Protein AF-A0A8S0ULE7-F1 (afdb_monomer_lite)

Sequence (87 aa):
MLDLCLTIPSGRIAFNAVHRRQAKVSTDDPVSVNRFSPPENFNLALLTLELEFVKKGKDEQVDAVLLSQQIRKKFSNQVSAASLSLS

Radius of gyration: 16.58 Å; chains: 1; bounding box: 35×39×42 Å

Foldseek 3Di:
DDDDPPDADPPDDDDDPQVCVVVVHDPPDDDDDDDDDDDPPPDDPDDDDDDDDPDDDPPDDDDPVVVVVVCCVVQPPHDDDNPRDDD

InterPro domains:
  IPR009010 Aspartate decarboxylase-like domain superfamily [SSF50692] (7-40)

Structure (mmCIF, N/CA/C/O backbone):
data_AF-A0A8S0ULE7-F1
#
_entry.id   AF-A0A8S0ULE7-F1
#
loop_
_atom_site.group_PDB
_atom_site.id
_atom_site.type_symbol
_atom_site.label_atom_id
_atom_site.label_alt_id
_atom_site.label_comp_id
_atom_site.label_asym_id
_atom_site.label_entity_id
_atom_site.label_seq_id
_atom_site.pdbx_PDB_ins_code
_atom_site.Cartn_x
_atom_site.Cartn_y
_atom_site.Cartn_z
_atom_site.occupancy
_atom_site.B_iso_or_equiv
_atom_site.auth_seq_id
_atom_site.auth_comp_id
_atom_site.auth_asym_id
_atom_site.auth_atom_id
_atom_site.pdbx_PDB_model_num
ATOM 1 N N . MET A 1 1 ? 2.134 26.923 2.627 1.00 37.31 1 MET A N 1
ATOM 2 C CA . MET A 1 1 ? 1.808 27.324 1.249 1.00 37.31 1 MET A CA 1
ATOM 3 C C . MET A 1 1 ? 2.936 26.800 0.375 1.00 37.31 1 MET A C 1
ATOM 5 O O . MET A 1 1 ? 3.982 27.424 0.323 1.00 37.31 1 MET A O 1
ATOM 9 N N . LEU A 1 2 ? 2.806 25.575 -0.138 1.00 36.53 2 LEU A N 1
ATOM 10 C CA . LEU A 1 2 ? 3.760 25.016 -1.098 1.00 36.53 2 LEU A CA 1
ATOM 11 C C . LEU A 1 2 ? 2.998 24.873 -2.403 1.00 36.53 2 LEU A C 1
ATOM 13 O O . LEU A 1 2 ? 2.151 23.992 -2.540 1.00 36.53 2 LEU A O 1
ATOM 17 N N . ASP A 1 3 ? 3.251 25.836 -3.278 1.00 43.72 3 ASP A N 1
ATOM 18 C CA . ASP A 1 3 ? 2.764 25.850 -4.640 1.00 43.72 3 ASP A CA 1
ATOM 19 C C . ASP A 1 3 ? 3.249 24.616 -5.400 1.00 43.72 3 ASP A C 1
ATOM 21 O O . ASP A 1 3 ? 4.419 24.230 -5.366 1.00 43.72 3 ASP A O 1
ATOM 25 N N . LEU A 1 4 ? 2.275 24.012 -6.069 1.00 49.03 4 LEU A N 1
ATOM 26 C CA . LEU A 1 4 ? 2.362 23.279 -7.317 1.00 49.03 4 LEU A CA 1
ATOM 27 C C . LEU A 1 4 ? 3.713 23.382 -8.056 1.00 49.03 4 LEU A C 1
ATOM 29 O O . LEU A 1 4 ? 4.006 24.370 -8.721 1.00 49.03 4 LEU A O 1
ATOM 33 N N . CYS A 1 5 ? 4.424 22.260 -8.131 1.00 48.00 5 CYS A N 1
ATOM 34 C CA . CYS A 1 5 ? 4.997 21.828 -9.404 1.00 48.00 5 CYS A CA 1
ATOM 35 C C . CYS A 1 5 ? 4.454 20.422 -9.687 1.00 48.00 5 CYS A C 1
ATOM 37 O O . CYS A 1 5 ? 5.067 19.406 -9.374 1.00 48.00 5 CYS A O 1
ATOM 39 N N . LEU A 1 6 ? 3.216 20.390 -10.190 1.00 60.94 6 LEU A N 1
ATOM 40 C CA . LEU A 1 6 ? 2.419 19.198 -10.515 1.00 60.94 6 LEU A CA 1
ATOM 41 C C . LEU A 1 6 ? 2.900 18.455 -11.778 1.00 60.94 6 LEU A C 1
ATOM 43 O O . LEU A 1 6 ? 2.200 17.579 -12.279 1.00 60.94 6 LEU A O 1
ATOM 47 N N . THR A 1 7 ? 4.083 18.776 -12.299 1.00 79.00 7 THR A N 1
ATOM 48 C CA . THR A 1 7 ? 4.593 18.189 -13.540 1.00 79.00 7 THR A CA 1
ATOM 49 C C . THR A 1 7 ? 5.719 17.221 -13.214 1.00 79.00 7 THR A C 1
ATOM 51 O O . THR A 1 7 ? 6.869 17.622 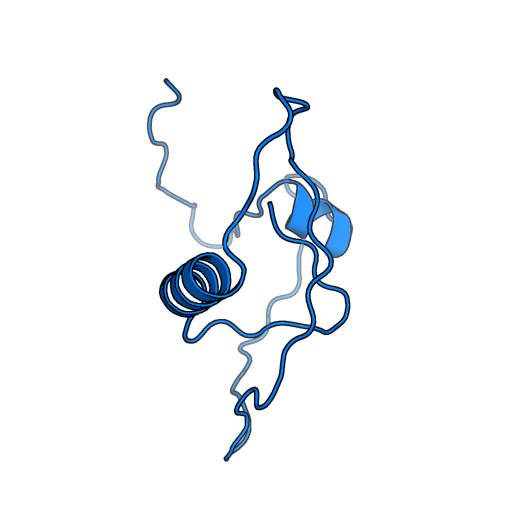-13.048 1.00 79.00 7 THR A O 1
ATOM 54 N N . ILE A 1 8 ? 5.392 15.933 -13.116 1.00 85.81 8 ILE A N 1
ATOM 55 C CA . ILE A 1 8 ? 6.401 14.873 -13.038 1.00 85.81 8 ILE A CA 1
ATOM 56 C C . ILE A 1 8 ? 6.980 14.697 -14.452 1.00 85.81 8 ILE A C 1
ATOM 58 O O . ILE A 1 8 ? 6.216 14.392 -15.371 1.00 85.81 8 ILE A O 1
ATOM 62 N N . PRO A 1 9 ? 8.295 14.901 -14.666 1.00 89.00 9 PRO A N 1
ATOM 63 C CA . PRO A 1 9 ? 8.903 14.703 -15.977 1.00 89.00 9 PRO A CA 1
ATOM 64 C C . PRO A 1 9 ? 8.708 13.269 -16.480 1.00 89.00 9 PRO A C 1
ATOM 66 O O . PRO A 1 9 ? 8.691 12.326 -15.687 1.00 89.00 9 PRO A O 1
ATOM 69 N N . SER A 1 10 ? 8.608 13.097 -17.801 1.00 90.88 10 SER A N 1
ATOM 70 C CA . SER A 1 10 ? 8.521 11.759 -18.399 1.00 90.88 10 SER A CA 1
ATOM 71 C C . SER A 1 10 ? 9.702 10.888 -17.955 1.00 90.88 10 SER A C 1
ATOM 73 O O . SER A 1 10 ? 10.835 11.363 -17.865 1.00 90.88 10 SER A O 1
ATOM 75 N N . GLY A 1 11 ? 9.426 9.623 -17.637 1.00 91.06 11 GLY A N 1
ATOM 76 C CA . GLY A 1 11 ? 10.422 8.689 -17.108 1.00 91.06 11 GLY A CA 1
ATOM 77 C C . GLY A 1 11 ? 10.770 8.882 -15.627 1.00 91.06 11 GLY A C 1
ATOM 78 O O . GLY A 1 11 ? 11.622 8.159 -15.120 1.00 91.06 11 GLY A O 1
ATOM 79 N N . ARG A 1 12 ? 10.122 9.814 -14.913 1.00 92.00 12 ARG A N 1
ATOM 80 C CA . ARG A 1 12 ? 10.261 9.963 -13.458 1.00 92.00 12 ARG A CA 1
ATOM 81 C C . ARG A 1 12 ? 9.011 9.488 -12.727 1.00 92.00 12 ARG A C 1
ATOM 83 O O . ARG A 1 12 ? 7.901 9.534 -13.249 1.00 92.00 12 ARG A O 1
ATOM 90 N N . ILE A 1 13 ? 9.203 9.067 -11.482 1.00 91.12 13 ILE A N 1
ATOM 91 C CA . ILE A 1 13 ? 8.132 8.744 -10.541 1.00 91.12 13 ILE A CA 1
ATOM 92 C C . ILE A 1 13 ? 8.355 9.537 -9.255 1.00 91.12 13 ILE A C 1
ATOM 94 O O . ILE A 1 13 ? 9.477 9.637 -8.760 1.00 91.12 13 ILE A O 1
ATOM 98 N N . ALA A 1 14 ? 7.288 10.134 -8.730 1.00 91.00 14 ALA A N 1
A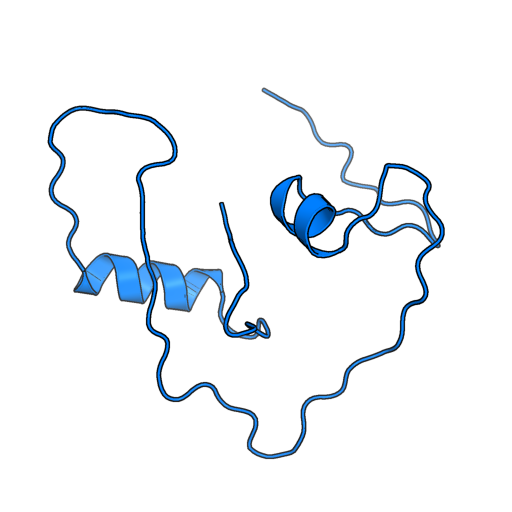TOM 99 C CA . ALA A 1 14 ? 7.337 10.859 -7.470 1.00 91.00 14 ALA A CA 1
ATOM 100 C C . ALA A 1 14 ? 6.839 9.964 -6.332 1.00 91.00 14 ALA A C 1
ATOM 102 O O . ALA A 1 14 ? 5.746 9.402 -6.401 1.00 91.00 14 ALA A O 1
ATOM 103 N N . PHE A 1 15 ? 7.623 9.883 -5.260 1.00 88.88 15 PHE A N 1
ATOM 104 C CA . PHE A 1 15 ? 7.229 9.241 -4.010 1.00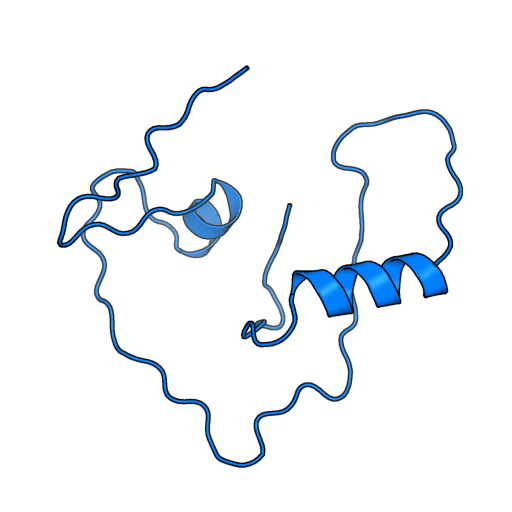 88.88 15 PHE A CA 1
ATOM 105 C C . PHE A 1 15 ? 7.069 10.287 -2.910 1.00 88.88 15 PHE A C 1
ATOM 107 O O . PHE A 1 15 ? 7.835 11.250 -2.835 1.00 88.88 15 PHE A O 1
ATOM 114 N N . ASN A 1 16 ? 6.110 10.069 -2.008 1.00 89.31 16 ASN A N 1
ATOM 115 C CA . ASN A 1 16 ? 6.131 10.758 -0.721 1.00 89.31 16 ASN A CA 1
ATOM 116 C C . ASN A 1 16 ? 7.274 10.194 0.154 1.00 89.31 16 ASN A C 1
ATOM 118 O O . ASN A 1 16 ? 7.892 9.173 -0.165 1.00 89.31 16 ASN A O 1
ATOM 122 N N . ALA A 1 17 ? 7.559 10.851 1.280 1.00 87.06 17 ALA A N 1
ATOM 123 C CA . ALA A 1 17 ? 8.665 10.455 2.153 1.00 87.06 17 ALA A CA 1
ATOM 124 C C . ALA A 1 17 ? 8.526 9.024 2.708 1.00 87.06 17 ALA A C 1
ATOM 126 O O . ALA A 1 17 ? 9.538 8.348 2.894 1.00 87.06 17 ALA A O 1
ATOM 127 N N . VAL A 1 18 ? 7.296 8.561 2.956 1.00 88.56 18 VAL A N 1
ATOM 128 C CA . VAL A 1 18 ? 7.019 7.232 3.520 1.00 88.56 18 VAL A CA 1
ATOM 129 C C . VAL A 1 18 ? 7.257 6.137 2.481 1.00 88.56 18 VAL A C 1
ATOM 131 O O . VAL A 1 18 ? 8.050 5.228 2.717 1.00 88.56 18 VAL A O 1
ATOM 134 N N . HIS A 1 19 ? 6.675 6.272 1.289 1.00 89.12 19 HIS A N 1
ATOM 135 C CA . HIS A 1 19 ? 6.877 5.340 0.180 1.00 89.12 19 HIS A CA 1
ATOM 136 C C . HIS A 1 19 ? 8.346 5.272 -0.237 1.00 89.12 19 HIS A C 1
ATOM 138 O O . HIS A 1 19 ? 8.856 4.188 -0.499 1.00 89.12 19 HIS A O 1
ATOM 144 N N . ARG A 1 20 ? 9.054 6.408 -0.227 1.00 91.94 20 ARG A N 1
ATOM 145 C CA . ARG A 1 20 ? 10.487 6.458 -0.526 1.00 91.94 20 ARG A CA 1
ATOM 146 C C . ARG A 1 20 ? 11.313 5.611 0.450 1.00 91.94 20 ARG A C 1
ATOM 148 O O . ARG A 1 20 ? 12.182 4.856 0.022 1.00 91.94 20 ARG A O 1
ATOM 155 N N . ARG A 1 21 ? 11.016 5.695 1.754 1.00 89.69 21 ARG A N 1
ATOM 156 C CA . ARG A 1 21 ? 11.670 4.867 2.784 1.00 89.69 21 ARG A CA 1
ATOM 157 C C . ARG A 1 21 ? 11.366 3.384 2.591 1.00 89.69 21 ARG A C 1
ATOM 159 O O . ARG A 1 21 ? 12.277 2.571 2.684 1.00 89.69 21 ARG A O 1
ATOM 166 N N . GLN A 1 22 ? 10.114 3.042 2.293 1.00 88.50 22 GLN A N 1
ATOM 167 C CA . GLN A 1 22 ? 9.699 1.653 2.101 1.00 88.50 22 GLN A CA 1
ATOM 168 C C . GLN A 1 22 ? 10.308 1.026 0.840 1.00 88.50 22 GLN A C 1
ATOM 170 O O . GLN A 1 22 ? 10.761 -0.115 0.883 1.00 88.50 22 GLN A O 1
ATOM 175 N N . ALA A 1 23 ? 10.376 1.781 -0.257 1.00 89.38 23 ALA A N 1
ATOM 176 C CA . ALA A 1 23 ? 11.042 1.364 -1.488 1.00 89.38 23 ALA A CA 1
ATOM 177 C C . ALA A 1 23 ? 12.578 1.381 -1.377 1.00 89.38 23 ALA A C 1
ATOM 179 O O . ALA A 1 23 ? 13.245 0.807 -2.231 1.00 89.38 23 ALA A O 1
ATOM 180 N N . LYS A 1 24 ? 13.130 2.006 -0.324 1.00 92.44 24 LYS A N 1
ATOM 181 C CA . LYS A 1 24 ? 14.572 2.187 -0.087 1.00 92.44 24 LYS A CA 1
ATOM 182 C C . LYS A 1 24 ? 15.280 2.896 -1.247 1.00 92.44 24 LYS A C 1
ATOM 184 O O . LYS A 1 24 ? 16.365 2.492 -1.648 1.00 92.44 24 LYS A O 1
ATOM 189 N N . VAL A 1 25 ? 14.658 3.954 -1.760 1.00 93.00 25 VAL A N 1
ATOM 190 C CA . VAL A 1 25 ? 15.195 4.767 -2.861 1.00 93.00 25 VAL A CA 1
ATOM 191 C C . VAL A 1 25 ? 15.477 6.190 -2.392 1.00 93.00 25 VAL A C 1
ATOM 193 O O . VAL A 1 25 ? 14.829 6.696 -1.479 1.00 93.00 25 VAL A O 1
ATOM 196 N N . SER A 1 26 ? 16.437 6.853 -3.011 1.00 93.12 26 SER A N 1
ATOM 197 C CA . SER A 1 26 ? 16.741 8.274 -2.861 1.00 93.12 26 SER A CA 1
ATOM 198 C C . SER A 1 26 ? 16.260 9.054 -4.084 1.00 93.12 26 SER A C 1
ATOM 200 O O . SER A 1 26 ? 15.719 8.494 -5.039 1.00 93.12 26 SER A O 1
ATOM 202 N N . THR A 1 27 ? 16.373 10.380 -4.037 1.00 91.69 27 THR A N 1
ATOM 203 C CA . THR A 1 27 ? 16.080 11.207 -5.214 1.00 91.69 27 THR A CA 1
ATOM 204 C C . THR A 1 27 ? 17.047 10.844 -6.342 1.00 91.69 27 THR A C 1
ATOM 206 O O . THR A 1 27 ? 18.238 10.713 -6.091 1.00 91.69 27 THR A O 1
ATOM 209 N N . ASP A 1 28 ? 16.516 10.708 -7.560 1.00 90.75 28 ASP A N 1
ATOM 210 C CA . ASP A 1 28 ? 17.246 10.336 -8.783 1.00 90.75 28 ASP A CA 1
ATOM 211 C C . ASP A 1 28 ? 17.827 8.905 -8.815 1.00 90.75 28 ASP A C 1
ATOM 213 O O . ASP A 1 28 ? 18.503 8.547 -9.781 1.00 90.75 28 ASP A O 1
ATOM 217 N N . ASP A 1 29 ? 17.495 8.050 -7.840 1.00 94.44 29 ASP A N 1
ATOM 218 C CA . ASP A 1 29 ? 17.819 6.623 -7.922 1.00 94.44 29 ASP A CA 1
ATOM 219 C C . ASP A 1 29 ? 17.071 5.958 -9.096 1.00 94.44 29 ASP A C 1
ATOM 221 O O . ASP A 1 29 ? 15.871 6.200 -9.290 1.00 94.44 29 ASP A O 1
ATOM 225 N N . PRO A 1 30 ? 17.733 5.078 -9.870 1.00 93.38 30 PRO A N 1
ATOM 226 C CA . PRO A 1 30 ? 17.062 4.305 -10.903 1.00 93.38 30 PRO A CA 1
ATOM 227 C C . PRO A 1 30 ? 16.141 3.256 -10.270 1.00 93.38 30 PRO A C 1
ATOM 229 O O . PRO A 1 30 ? 16.546 2.491 -9.395 1.00 93.38 30 PRO A O 1
ATOM 232 N N . VAL A 1 31 ? 14.901 3.175 -10.756 1.00 92.12 31 VAL A N 1
ATOM 233 C CA . VAL A 1 31 ? 13.901 2.205 -10.289 1.00 92.12 31 VAL A CA 1
ATOM 234 C C . VAL A 1 31 ? 13.349 1.429 -11.479 1.00 92.12 31 VAL A C 1
ATOM 236 O O . VAL A 1 31 ? 12.935 2.019 -12.475 1.00 92.12 31 VAL A O 1
ATOM 239 N N . SER A 1 32 ? 13.317 0.099 -11.376 1.00 93.69 32 SER A N 1
ATOM 240 C CA . SER A 1 32 ? 12.633 -0.746 -12.359 1.00 93.69 32 SER A CA 1
ATOM 241 C C . SER A 1 32 ? 11.128 -0.736 -12.093 1.00 93.69 32 SER A C 1
ATOM 243 O O . SER A 1 32 ? 10.690 -0.981 -10.968 1.00 93.69 32 SER A O 1
ATOM 245 N N . VAL A 1 33 ? 10.333 -0.454 -13.124 1.00 92.50 33 VAL A N 1
ATOM 246 C CA . VAL A 1 33 ? 8.872 -0.369 -13.028 1.00 92.50 33 VAL A CA 1
ATOM 247 C C . VAL A 1 33 ? 8.249 -1.379 -13.978 1.00 92.50 33 VAL A C 1
ATOM 249 O O . VAL A 1 33 ? 8.598 -1.432 -15.153 1.00 92.50 33 VAL A O 1
ATOM 252 N N . ASN A 1 34 ? 7.282 -2.142 -13.470 1.00 94.19 34 ASN A N 1
ATOM 253 C CA . ASN A 1 34 ? 6.463 -3.053 -14.260 1.00 94.19 34 ASN A CA 1
ATOM 254 C C . ASN A 1 34 ? 4.986 -2.775 -13.996 1.00 94.19 34 ASN A C 1
ATOM 256 O O . ASN A 1 34 ? 4.589 -2.472 -12.868 1.00 94.19 34 ASN A O 1
ATOM 260 N N . ARG A 1 35 ? 4.156 -2.896 -15.036 1.00 94.69 35 ARG A N 1
ATOM 261 C CA . ARG A 1 35 ? 2.707 -2.765 -14.883 1.00 94.69 35 ARG A CA 1
ATOM 262 C C . ARG A 1 35 ? 2.179 -3.933 -14.056 1.00 94.69 35 ARG A C 1
ATOM 264 O O . ARG A 1 35 ? 2.282 -5.083 -14.470 1.00 94.69 35 ARG A O 1
ATOM 271 N N . PHE A 1 36 ? 1.551 -3.622 -12.930 1.00 92.50 36 PHE A N 1
ATOM 272 C CA . PHE A 1 36 ? 0.774 -4.592 -12.170 1.00 92.50 36 PHE A CA 1
ATOM 273 C C . PHE A 1 36 ? -0.659 -4.656 -12.711 1.00 92.50 36 PHE A C 1
ATOM 275 O O . PHE A 1 36 ? -1.295 -3.620 -12.906 1.00 92.50 36 PHE A O 1
ATOM 282 N N . SER A 1 37 ? -1.158 -5.869 -12.954 1.00 93.31 37 SER A N 1
ATOM 283 C CA . SER A 1 37 ? -2.566 -6.124 -13.274 1.00 93.31 37 SER A CA 1
ATOM 284 C C . SER A 1 37 ? -3.123 -7.050 -12.193 1.00 93.31 37 SER A C 1
ATOM 286 O O . SER A 1 37 ? -2.628 -8.174 -12.082 1.00 93.31 37 SER A O 1
ATOM 288 N N . PRO A 1 38 ? -4.076 -6.592 -11.362 1.00 90.44 38 PRO A N 1
ATOM 289 C CA . PRO A 1 38 ? -4.607 -7.419 -10.290 1.00 90.44 38 PRO A CA 1
ATOM 290 C C . PRO A 1 38 ? -5.304 -8.663 -10.869 1.00 90.44 38 PRO A C 1
ATOM 292 O O . PRO A 1 38 ? -5.985 -8.547 -11.892 1.00 90.44 38 PRO A O 1
ATOM 295 N N . PRO A 1 39 ? -5.150 -9.841 -10.237 1.00 93.44 39 PRO A N 1
ATOM 296 C CA . PRO A 1 39 ? -5.897 -11.036 -10.610 1.00 93.44 39 PRO A CA 1
ATOM 297 C C . PRO A 1 39 ? -7.412 -10.850 -10.485 1.00 93.44 39 PRO A C 1
ATOM 299 O O . PRO A 1 39 ? -7.904 -9.929 -9.827 1.00 93.44 39 PRO A O 1
ATOM 302 N N . GLU A 1 40 ? -8.163 -11.776 -11.074 1.00 93.88 40 GLU A N 1
ATOM 303 C CA . GLU A 1 40 ? -9.612 -11.826 -10.904 1.00 93.88 40 GLU A CA 1
ATOM 304 C C . GLU A 1 40 ? -9.972 -12.014 -9.417 1.00 93.88 40 GLU A C 1
ATOM 306 O O . GLU A 1 40 ? -9.308 -12.756 -8.693 1.00 93.88 40 GLU A O 1
ATOM 311 N N . ASN A 1 41 ? -11.012 -11.318 -8.946 1.00 89.25 41 ASN A N 1
ATOM 312 C CA . ASN A 1 41 ? -11.455 -11.322 -7.543 1.00 89.25 41 ASN A CA 1
ATOM 313 C C . ASN A 1 41 ? -10.416 -10.836 -6.507 1.00 89.25 41 ASN A C 1
ATOM 315 O O . ASN A 1 41 ? -10.520 -11.172 -5.327 1.00 89.25 41 ASN A O 1
ATOM 319 N N . PHE A 1 42 ? -9.452 -9.997 -6.902 1.00 89.62 42 PHE A N 1
ATOM 320 C CA . PHE A 1 42 ? -8.470 -9.383 -5.996 1.00 89.62 42 PHE A CA 1
ATOM 321 C C . PHE A 1 42 ? -9.065 -8.226 -5.164 1.00 89.62 42 PHE A C 1
ATOM 323 O O . PHE A 1 42 ? -8.659 -7.070 -5.275 1.00 89.62 42 PHE A O 1
ATOM 330 N N . ASN A 1 43 ? -10.068 -8.532 -4.340 1.00 89.06 43 ASN A N 1
ATOM 331 C CA . ASN A 1 43 ? -10.745 -7.567 -3.475 1.00 89.06 43 ASN A CA 1
ATOM 332 C C . ASN A 1 43 ? -10.269 -7.686 -2.024 1.00 89.06 43 ASN A C 1
ATOM 334 O O . ASN A 1 43 ? -10.094 -8.782 -1.491 1.00 89.06 43 ASN A O 1
ATOM 338 N N . LEU A 1 44 ? -10.119 -6.543 -1.355 1.00 88.12 44 LEU A N 1
ATOM 339 C CA . LEU A 1 44 ? -9.771 -6.490 0.060 1.00 88.12 44 LEU A CA 1
ATOM 340 C C . LEU A 1 44 ? -11.027 -6.706 0.916 1.00 88.12 44 LEU A C 1
ATOM 342 O O . LEU A 1 44 ? -11.908 -5.848 0.956 1.00 88.12 44 LEU A O 1
ATOM 346 N N . ALA A 1 45 ? -11.109 -7.846 1.604 1.00 90.25 45 ALA A N 1
ATOM 347 C CA . ALA A 1 45 ? -12.250 -8.171 2.465 1.00 90.25 45 ALA A CA 1
ATOM 348 C C . ALA A 1 45 ? -12.185 -7.459 3.828 1.00 90.25 45 ALA A C 1
ATOM 350 O O . ALA A 1 45 ? -13.185 -6.924 4.307 1.00 90.25 45 ALA A O 1
ATOM 351 N N . LEU A 1 46 ? -11.001 -7.435 4.444 1.00 89.75 46 LEU A N 1
ATOM 352 C CA . LEU A 1 46 ? -10.754 -6.829 5.747 1.00 89.75 46 LEU A CA 1
ATOM 353 C C . LEU A 1 46 ? -9.362 -6.198 5.764 1.00 89.75 46 LEU A C 1
ATOM 355 O O . LEU A 1 46 ? -8.409 -6.770 5.239 1.00 89.75 46 LEU A O 1
ATOM 359 N N . LEU A 1 47 ? -9.259 -5.031 6.393 1.00 88.56 47 LEU A N 1
ATOM 360 C CA . LEU A 1 47 ? -8.004 -4.334 6.632 1.00 88.56 47 LEU A CA 1
ATOM 361 C C . LEU A 1 47 ? -7.965 -3.887 8.088 1.00 88.56 47 LEU A C 1
ATOM 363 O O . LEU A 1 47 ? -8.840 -3.140 8.526 1.00 88.56 47 LEU A O 1
ATOM 367 N N . THR A 1 48 ? -6.943 -4.331 8.810 1.00 90.31 48 THR A N 1
ATOM 368 C CA . THR A 1 48 ? -6.635 -3.849 10.157 1.00 90.31 48 THR A CA 1
ATOM 369 C C . THR A 1 48 ? -5.577 -2.762 10.045 1.00 90.31 48 THR A C 1
ATOM 371 O O . THR A 1 48 ? -4.602 -2.931 9.316 1.00 90.31 48 THR A O 1
ATOM 374 N N . LEU A 1 49 ? -5.780 -1.646 10.742 1.00 89.50 49 LEU A N 1
ATOM 375 C CA . LEU A 1 49 ? -4.893 -0.488 10.697 1.00 89.50 49 LEU A CA 1
ATOM 376 C C . LEU A 1 49 ? -4.434 -0.126 12.103 1.00 89.50 49 LEU A C 1
ATOM 378 O O . LEU A 1 49 ? -5.252 -0.008 13.014 1.00 89.50 49 LEU A O 1
ATOM 382 N N . GLU A 1 50 ? -3.135 0.104 12.241 1.00 89.75 50 GLU A N 1
ATOM 383 C CA . GLU A 1 50 ? -2.549 0.763 13.402 1.00 89.75 50 GLU A CA 1
ATOM 384 C C . GLU A 1 50 ? -2.464 2.261 13.103 1.00 89.75 50 GLU A C 1
ATOM 386 O O . GLU A 1 50 ? -1.974 2.665 12.046 1.00 89.75 50 GLU A O 1
ATOM 391 N N . LEU A 1 51 ? -3.001 3.087 14.001 1.00 88.00 51 LEU A N 1
ATOM 392 C CA . LEU A 1 51 ? -3.161 4.521 13.779 1.00 88.00 51 LEU A CA 1
ATOM 393 C C . LEU A 1 51 ? -2.492 5.309 14.899 1.00 88.00 51 LEU A C 1
ATOM 395 O O . LEU A 1 51 ? -2.707 5.035 16.077 1.00 88.00 51 LEU A O 1
ATOM 399 N N . GLU A 1 52 ? -1.737 6.333 14.515 1.00 87.69 52 GLU A N 1
ATOM 400 C CA . GLU A 1 52 ? -1.126 7.293 15.427 1.00 87.69 52 GLU A CA 1
ATOM 401 C C . GLU A 1 52 ? -1.322 8.713 14.882 1.00 87.69 52 GLU A C 1
ATOM 403 O O . GLU A 1 52 ? -1.296 8.949 13.670 1.00 87.69 52 GLU A O 1
ATOM 408 N N . PHE A 1 53 ? -1.512 9.683 15.777 1.00 86.12 53 PHE A N 1
ATOM 409 C CA . PHE A 1 53 ? -1.542 11.085 15.385 1.00 86.12 53 PHE A CA 1
ATOM 410 C C . PHE A 1 53 ? -0.153 11.542 14.931 1.00 86.12 53 PHE A C 1
ATOM 412 O O . PHE A 1 53 ? 0.799 11.563 15.706 1.00 86.12 53 PHE A O 1
ATOM 419 N N . VAL A 1 54 ? -0.055 12.016 13.686 1.00 83.00 54 VAL A N 1
ATOM 420 C CA . VAL A 1 54 ? 1.200 12.535 13.104 1.00 83.00 54 VAL A CA 1
ATOM 421 C C . VAL A 1 54 ? 1.770 13.716 13.906 1.00 83.00 54 VAL A C 1
ATOM 423 O O . VAL A 1 54 ? 2.975 13.967 13.896 1.00 83.00 54 VAL A O 1
ATOM 426 N N . LYS A 1 55 ? 0.913 14.461 14.610 1.00 82.94 55 LYS A N 1
ATOM 427 C CA . LYS A 1 55 ? 1.307 15.523 15.537 1.00 82.94 55 LYS A CA 1
ATOM 428 C C . LYS A 1 55 ? 0.589 15.319 16.859 1.00 82.94 55 LYS A C 1
ATOM 430 O O . LYS A 1 55 ? -0.619 15.115 16.872 1.00 82.94 55 LYS A O 1
ATOM 435 N N . LYS A 1 56 ? 1.328 15.440 17.960 1.00 76.56 56 LYS A N 1
ATOM 436 C CA . LYS A 1 56 ? 0.745 15.410 19.303 1.00 76.56 56 LYS A CA 1
ATOM 437 C C . LYS A 1 56 ? -0.158 16.632 19.490 1.00 76.56 56 LYS A C 1
ATOM 439 O O . LYS A 1 56 ? 0.301 17.764 19.330 1.00 76.56 56 LYS A O 1
ATOM 444 N N . GLY A 1 57 ? -1.430 16.377 19.775 1.00 74.19 57 GLY A N 1
ATOM 445 C CA . GLY A 1 57 ? -2.461 17.376 20.038 1.00 74.19 57 GLY A CA 1
ATOM 446 C C . GLY A 1 57 ? -3.012 17.256 21.457 1.00 74.19 57 GLY A C 1
ATOM 447 O O . GLY A 1 57 ? -2.384 16.650 22.324 1.00 74.19 57 GLY A O 1
ATOM 448 N N . LYS A 1 58 ? -4.187 17.851 21.687 1.00 80.56 58 LYS A N 1
ATOM 449 C CA . LYS A 1 58 ? -4.981 17.579 22.894 1.00 80.56 58 LYS A CA 1
ATOM 450 C C . LYS A 1 58 ? -5.545 16.156 22.830 1.00 80.56 58 LYS A C 1
ATOM 452 O O . LYS A 1 58 ? -5.512 15.530 21.774 1.00 80.56 58 LYS A O 1
ATOM 457 N N . ASP A 1 59 ? -6.092 15.679 23.944 1.00 78.88 59 ASP A N 1
ATOM 458 C CA . ASP A 1 59 ? -6.830 14.417 23.980 1.00 78.88 59 ASP A CA 1
ATOM 459 C C . ASP A 1 59 ? -8.081 14.527 23.096 1.00 78.88 59 ASP A C 1
ATOM 461 O O . ASP A 1 59 ? -9.092 15.124 23.469 1.00 78.88 59 ASP A O 1
ATOM 465 N N . GLU A 1 60 ? -7.976 13.993 21.882 1.00 81.44 60 GLU A N 1
ATOM 466 C CA . GLU A 1 60 ? -9.044 13.948 20.890 1.00 81.44 60 GLU A CA 1
ATOM 467 C C . GLU A 1 60 ? -9.609 12.529 20.817 1.00 81.44 60 GLU A C 1
ATOM 469 O O . GLU A 1 60 ? -8.872 11.544 20.741 1.00 81.44 60 GLU A O 1
ATOM 474 N N . GLN A 1 61 ? -10.937 12.418 20.823 1.00 85.88 61 GLN A N 1
ATOM 475 C CA . GLN A 1 61 ? -11.618 11.158 20.547 1.00 85.88 61 GLN A CA 1
ATOM 476 C C . GLN A 1 61 ? -11.915 11.063 19.056 1.00 85.88 61 GLN A C 1
ATOM 478 O O . GLN A 1 61 ? -12.416 12.010 18.449 1.00 85.88 61 GLN A O 1
ATOM 483 N N . VAL A 1 62 ? -11.630 9.901 18.477 1.00 87.88 62 VAL A N 1
ATOM 484 C CA . VAL A 1 62 ? -11.875 9.631 17.062 1.00 87.88 62 VAL A CA 1
ATOM 485 C C . VAL A 1 62 ? -12.938 8.553 16.938 1.00 87.88 62 VAL A C 1
ATOM 487 O O . VAL A 1 62 ? -12.795 7.458 17.479 1.00 87.88 62 VAL A O 1
ATOM 490 N N . ASP A 1 63 ? -14.002 8.858 16.202 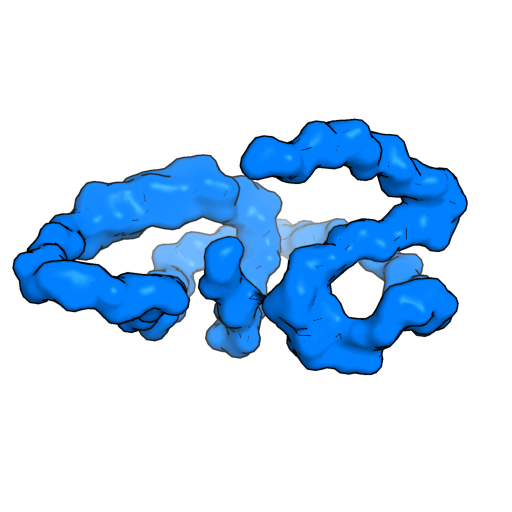1.00 93.19 63 ASP A N 1
ATOM 491 C CA . ASP A 1 63 ? -15.027 7.880 15.851 1.00 93.19 63 ASP A CA 1
ATOM 492 C C . ASP A 1 63 ? -14.469 6.909 14.800 1.00 93.19 63 ASP A C 1
ATOM 494 O O . ASP A 1 63 ? -14.202 7.279 13.651 1.00 93.19 63 ASP A O 1
ATOM 498 N N . ALA A 1 64 ? -14.295 5.649 15.199 1.00 92.00 64 ALA A N 1
ATOM 499 C CA . ALA A 1 64 ? -13.749 4.603 14.343 1.00 92.00 64 ALA A CA 1
ATOM 500 C C . ALA A 1 64 ? -14.623 4.321 13.107 1.00 92.00 64 ALA A C 1
ATOM 502 O O . ALA A 1 64 ? -14.093 3.999 12.040 1.00 92.00 64 ALA A O 1
ATOM 503 N N . VAL A 1 65 ? -15.949 4.465 13.211 1.00 95.00 65 VAL A N 1
ATOM 504 C CA . VAL A 1 65 ? -16.871 4.240 12.092 1.00 95.00 65 VAL A CA 1
ATOM 505 C C . VAL A 1 65 ? -16.692 5.344 11.060 1.00 95.00 65 VAL A C 1
ATOM 507 O O . VAL A 1 65 ? -16.448 5.041 9.888 1.00 95.00 65 VAL A O 1
ATOM 510 N N . LEU A 1 66 ? -16.727 6.609 11.484 1.00 95.69 66 LEU A N 1
ATOM 511 C CA . LEU A 1 66 ? -16.517 7.745 10.581 1.00 95.69 66 LEU A CA 1
ATOM 512 C C . LEU A 1 66 ? -15.121 7.717 9.953 1.00 95.69 66 LEU A C 1
ATOM 514 O O . LEU A 1 66 ? -14.979 7.931 8.746 1.00 95.69 66 LEU A O 1
ATOM 518 N N . LEU A 1 67 ? -14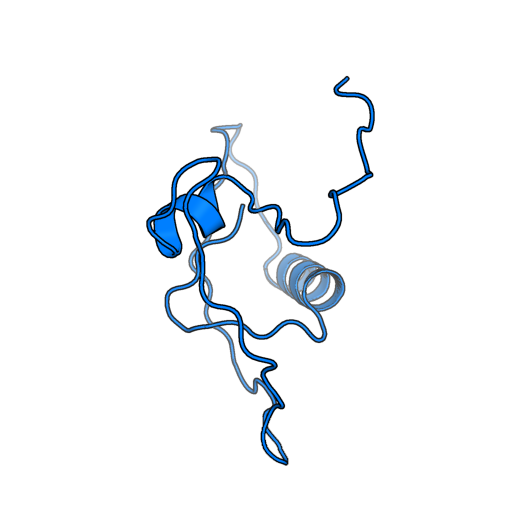.095 7.379 10.734 1.00 93.38 67 LEU A N 1
ATOM 519 C CA . LEU A 1 67 ? -12.737 7.246 10.222 1.00 93.38 67 LEU A CA 1
ATOM 520 C C . LEU A 1 67 ? -12.634 6.132 9.171 1.00 93.38 67 LEU A C 1
ATOM 522 O O . LEU A 1 67 ? -12.054 6.342 8.105 1.00 93.38 67 LEU A O 1
ATOM 526 N N . SER A 1 68 ? -13.250 4.971 9.416 1.00 93.12 68 SER A N 1
ATOM 527 C CA . SER A 1 68 ? -13.250 3.864 8.451 1.00 93.12 68 SER A CA 1
ATOM 528 C C . SER A 1 68 ? -13.907 4.255 7.121 1.00 93.12 68 SER A C 1
ATOM 530 O O . SER A 1 68 ? -13.416 3.885 6.052 1.00 93.12 68 SER A O 1
ATOM 532 N N . GLN A 1 69 ? -14.974 5.060 7.160 1.00 95.12 69 GLN A N 1
ATOM 533 C CA . GLN A 1 69 ? -15.645 5.574 5.966 1.00 95.12 69 GLN A CA 1
ATOM 534 C C . GLN A 1 69 ? -14.748 6.549 5.195 1.00 95.12 69 GLN A C 1
ATOM 536 O O . GLN A 1 69 ? -14.658 6.466 3.968 1.00 95.12 69 GLN A O 1
ATOM 541 N N . GLN A 1 70 ? -14.042 7.439 5.898 1.00 93.88 70 GLN A N 1
ATOM 542 C CA . GLN A 1 70 ? -13.095 8.368 5.279 1.00 93.88 70 GLN A CA 1
ATOM 543 C C . GLN A 1 70 ? -11.911 7.641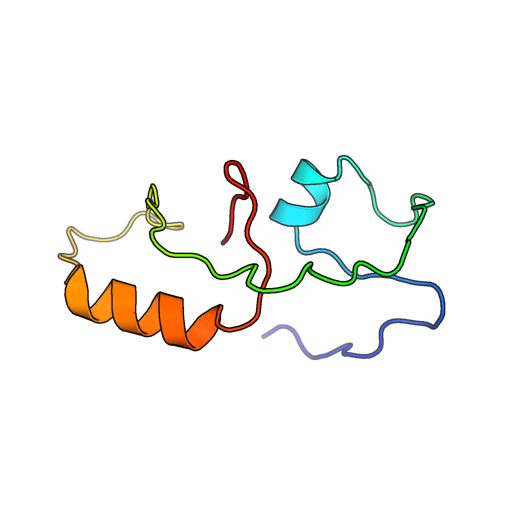 4.633 1.00 93.88 70 GLN A C 1
ATOM 545 O O . GLN A 1 70 ? -11.550 7.960 3.499 1.00 93.88 70 GLN A O 1
ATOM 550 N N . ILE A 1 71 ? -11.346 6.634 5.306 1.00 92.06 71 ILE A N 1
ATOM 551 C CA . ILE A 1 71 ? -10.252 5.812 4.772 1.00 92.06 71 ILE A CA 1
ATOM 552 C C . ILE A 1 71 ? -10.711 5.080 3.509 1.00 92.06 71 ILE A C 1
ATOM 554 O O . ILE A 1 71 ? -10.052 5.179 2.474 1.00 92.06 71 ILE A O 1
ATOM 558 N N . ARG A 1 72 ? -11.879 4.423 3.549 1.00 92.12 72 ARG A N 1
ATOM 559 C CA . ARG A 1 72 ? -12.461 3.757 2.371 1.00 92.12 72 ARG A CA 1
ATOM 560 C C . ARG A 1 72 ? -12.652 4.728 1.212 1.00 92.12 72 ARG A C 1
ATOM 562 O O . ARG A 1 72 ? -12.283 4.403 0.091 1.00 92.12 72 ARG A O 1
ATOM 569 N N . LYS A 1 73 ? -13.185 5.925 1.471 1.00 93.00 73 LYS A N 1
ATOM 570 C CA . LYS A 1 73 ? -13.389 6.951 0.438 1.00 93.00 73 LYS A CA 1
ATOM 571 C C . LYS A 1 73 ? -12.069 7.435 -0.167 1.00 93.00 73 LYS A C 1
ATOM 573 O O . LYS A 1 73 ? -12.002 7.643 -1.373 1.00 93.00 73 LYS A O 1
ATOM 578 N N . LYS A 1 74 ? -11.032 7.626 0.653 1.00 90.44 74 LYS A N 1
ATOM 579 C CA . LYS A 1 74 ? -9.737 8.178 0.224 1.00 90.44 74 LYS A CA 1
ATOM 580 C C . LYS A 1 74 ? -8.866 7.166 -0.524 1.00 90.44 74 LYS A C 1
ATOM 582 O O . LYS A 1 74 ? -8.176 7.552 -1.462 1.00 90.44 74 LYS A O 1
ATOM 587 N N . PHE A 1 75 ? -8.894 5.900 -0.115 1.00 88.62 75 PHE A N 1
ATOM 588 C CA . PHE A 1 75 ? -7.990 4.858 -0.619 1.00 88.62 75 PHE A CA 1
ATOM 589 C C . PHE A 1 75 ? -8.696 3.775 -1.446 1.00 88.62 75 PHE A C 1
ATOM 591 O O . PHE A 1 75 ? -8.101 2.744 -1.752 1.00 88.62 75 PHE A O 1
ATOM 598 N N . SER A 1 76 ? -9.954 4.000 -1.838 1.00 87.19 76 SER A N 1
ATOM 599 C CA . SER A 1 76 ? -10.659 3.103 -2.758 1.00 87.19 76 SER A CA 1
ATOM 600 C C . SER A 1 76 ? -9.857 2.905 -4.048 1.00 87.19 76 SER A C 1
ATOM 602 O O . SER A 1 76 ? -9.252 3.846 -4.564 1.00 87.19 76 SER A O 1
ATOM 604 N N . ASN A 1 77 ? -9.863 1.675 -4.565 1.00 86.06 77 ASN A N 1
ATOM 605 C CA . ASN A 1 77 ? -9.149 1.257 -5.777 1.00 86.06 77 ASN A CA 1
ATOM 606 C C . ASN A 1 77 ? -7.615 1.376 -5.713 1.00 86.06 77 ASN A C 1
ATOM 608 O O . ASN A 1 77 ? -6.951 1.214 -6.736 1.00 86.06 77 ASN A O 1
ATOM 612 N N . GLN A 1 78 ? -7.037 1.624 -4.534 1.00 88.56 78 GLN A N 1
ATOM 613 C CA . GLN A 1 78 ? -5.603 1.462 -4.317 1.00 88.56 78 GLN A CA 1
ATOM 614 C C . GLN A 1 78 ? -5.295 0.046 -3.835 1.00 88.56 78 GLN A C 1
ATOM 616 O O . GLN A 1 78 ? -6.058 -0.560 -3.085 1.00 88.56 78 GLN A O 1
ATOM 621 N N . VAL A 1 79 ? -4.143 -0.475 -4.253 1.00 87.56 79 VAL A N 1
ATOM 622 C CA . VAL A 1 79 ? -3.611 -1.735 -3.732 1.00 87.56 79 VAL A CA 1
ATOM 623 C C . VAL A 1 79 ? -2.855 -1.433 -2.442 1.00 87.56 79 VAL A C 1
ATOM 625 O O . VAL A 1 79 ? -1.921 -0.633 -2.443 1.00 87.56 79 VAL A O 1
ATOM 628 N N . SER A 1 80 ? -3.244 -2.082 -1.346 1.00 83.94 80 SER A N 1
ATOM 629 C CA . SER A 1 80 ? -2.532 -2.009 -0.067 1.00 83.94 80 SER A CA 1
ATOM 630 C C . SER A 1 80 ? -1.788 -3.313 0.204 1.00 83.94 80 SER A C 1
ATOM 632 O O . SER A 1 80 ? -2.315 -4.399 -0.028 1.00 83.94 80 SER A O 1
ATOM 634 N N . ALA A 1 81 ? -0.564 -3.199 0.714 1.00 80.56 81 ALA A N 1
ATOM 635 C CA . ALA A 1 81 ? 0.219 -4.326 1.210 1.00 80.56 81 ALA A CA 1
ATOM 636 C C . ALA A 1 81 ? 0.161 -4.363 2.742 1.00 80.56 81 ALA A C 1
ATOM 638 O O . ALA A 1 81 ? 0.041 -3.317 3.378 1.00 80.56 81 ALA A O 1
ATOM 639 N N . ALA A 1 82 ? 0.295 -5.552 3.333 1.00 76.06 82 ALA A N 1
ATOM 640 C CA . ALA A 1 82 ? 0.123 -5.768 4.774 1.00 76.06 82 ALA A CA 1
ATOM 641 C C . ALA A 1 82 ? 1.039 -4.910 5.672 1.00 76.06 82 ALA A C 1
ATOM 643 O O . ALA A 1 82 ? 0.690 -4.643 6.813 1.00 76.06 82 ALA A O 1
ATOM 644 N N . SER A 1 83 ? 2.193 -4.466 5.167 1.00 73.81 83 SER A N 1
ATOM 645 C CA . SER A 1 83 ? 3.175 -3.666 5.912 1.00 73.81 83 SER A CA 1
ATOM 646 C C . SER A 1 83 ? 3.312 -2.227 5.398 1.00 73.81 83 SER A C 1
ATOM 648 O O . SER A 1 83 ? 4.341 -1.594 5.627 1.00 73.81 83 SER A O 1
ATOM 650 N N . LEU A 1 84 ? 2.348 -1.733 4.614 1.00 77.62 84 LEU A N 1
ATOM 651 C CA . LEU A 1 84 ? 2.408 -0.386 4.050 1.00 77.62 84 LEU A CA 1
ATOM 652 C C . LEU A 1 84 ? 2.082 0.658 5.122 1.00 77.62 84 LEU A C 1
ATOM 654 O O . LEU A 1 84 ? 1.000 0.641 5.702 1.00 77.62 84 LEU A O 1
ATOM 658 N N . SER A 1 85 ? 2.993 1.606 5.330 1.00 77.56 85 SER A N 1
ATOM 659 C CA . SER A 1 85 ? 2.723 2.798 6.137 1.00 77.56 85 SER A CA 1
ATOM 660 C C . SER A 1 85 ? 2.242 3.943 5.249 1.00 77.56 85 SER A C 1
ATOM 662 O O . SER A 1 85 ? 2.767 4.157 4.156 1.00 77.56 85 SER A O 1
ATOM 664 N N . LEU A 1 86 ? 1.267 4.708 5.737 1.00 76.50 86 LEU A N 1
ATOM 665 C CA . LEU A 1 86 ? 0.715 5.883 5.066 1.00 76.50 86 LEU A CA 1
ATOM 666 C C . LEU A 1 86 ? 0.660 7.050 6.057 1.00 76.50 86 LEU A C 1
ATOM 668 O O . LEU A 1 86 ? 0.474 6.841 7.253 1.00 76.50 86 LEU A O 1
ATOM 672 N N . SER A 1 87 ? 0.826 8.270 5.551 1.00 70.00 87 SER A N 1
ATOM 673 C CA . SER A 1 87 ? 0.735 9.523 6.314 1.00 70.00 87 SER A CA 1
ATOM 674 C C . SER A 1 87 ? -0.205 10.495 5.623 1.00 70.00 87 SER A C 1
ATOM 676 O O . SER A 1 87 ? -0.036 10.638 4.387 1.00 70.00 87 SER A O 1
#

pLDDT: mean 85.38, std 12.26, range [36.53, 95.69]

Secondary structure (DSSP, 8-state):
-------PPTT-----HHHHHHHT--TT---------PPTT------------SS--S-----HHHHHHHHHHHHTT----TT----

Organism: NCBI:txid158383